Protein AF-A0A1I0D7U3-F1 (afdb_monomer_lite)

Foldseek 3Di:
DDAEEEEEDADDQDPLNVVVCVVVVYHYDYQVVDDVPDDDDDGQAYEDPHDPVRVVPHHYDDDDCVVVDDDPPPPPDDDDDCPLVNLVVQCVVVVHDDDPPDDSVVSVVVSVVVVVVVVVVVPD

pLDDT: mean 77.58, std 15.0, range [39.97, 93.31]

Organism: NCBI:txid1123402

Structure (mmCIF, N/CA/C/O backbone):
data_AF-A0A1I0D7U3-F1
#
_entry.id   AF-A0A1I0D7U3-F1
#
loop_
_atom_site.group_PDB
_atom_site.id
_atom_site.type_symbol
_atom_site.label_atom_id
_atom_site.label_alt_id
_atom_site.label_comp_id
_atom_site.label_asym_id
_atom_site.label_entity_id
_atom_site.label_seq_id
_atom_site.pdbx_PDB_ins_code
_atom_site.Cartn_x
_atom_site.Cartn_y
_atom_site.Cartn_z
_atom_site.occup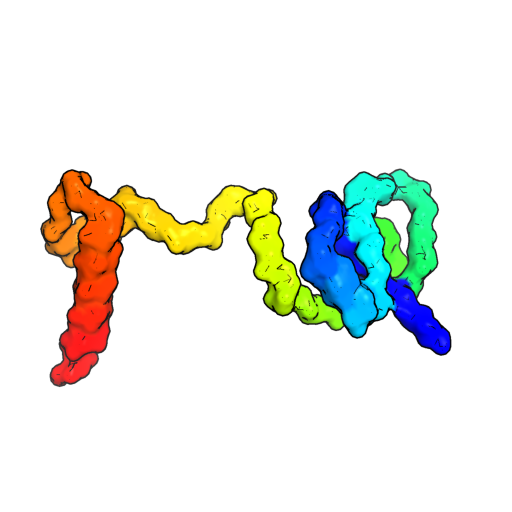ancy
_atom_site.B_iso_or_equiv
_atom_site.auth_seq_id
_atom_site.auth_comp_id
_atom_site.auth_asym_id
_atom_site.auth_atom_id
_atom_site.pdbx_PDB_model_num
ATOM 1 N N . MET A 1 1 ? 20.441 -15.599 -2.095 1.00 51.41 1 MET A N 1
ATOM 2 C CA . MET A 1 1 ? 19.980 -14.606 -3.088 1.00 51.41 1 MET A CA 1
ATOM 3 C C . MET A 1 1 ? 19.035 -13.670 -2.366 1.00 51.41 1 MET A C 1
ATOM 5 O O . MET A 1 1 ? 18.048 -14.154 -1.829 1.00 51.41 1 MET A O 1
ATOM 9 N N . ASN A 1 2 ? 19.367 -12.384 -2.258 1.00 65.88 2 ASN A N 1
ATOM 10 C CA . ASN A 1 2 ? 18.473 -11.424 -1.610 1.00 65.88 2 ASN A CA 1
ATOM 11 C C . ASN A 1 2 ? 17.348 -11.109 -2.595 1.00 65.88 2 ASN A C 1
ATOM 13 O O . ASN A 1 2 ? 17.617 -10.560 -3.664 1.00 65.88 2 ASN A O 1
ATOM 17 N N . LYS A 1 3 ? 16.120 -11.520 -2.268 1.00 81.38 3 LYS A N 1
ATOM 18 C CA . LYS A 1 3 ? 14.937 -11.150 -3.047 1.00 81.38 3 LYS A CA 1
ATOM 19 C C . LYS A 1 3 ? 14.767 -9.641 -2.960 1.00 81.38 3 LYS A C 1
ATOM 21 O O . LYS A 1 3 ? 14.834 -9.080 -1.868 1.00 81.38 3 LYS A O 1
ATOM 26 N N . LYS A 1 4 ? 14.610 -8.994 -4.110 1.00 89.62 4 LYS A N 1
ATOM 27 C CA . LYS A 1 4 ? 14.443 -7.546 -4.188 1.00 89.62 4 LYS A CA 1
ATOM 28 C C . LYS A 1 4 ? 12.998 -7.240 -4.541 1.00 89.62 4 LYS A C 1
ATOM 30 O O . LYS A 1 4 ? 12.614 -7.404 -5.696 1.00 89.62 4 LYS A O 1
ATOM 35 N N . THR A 1 5 ? 12.241 -6.764 -3.564 1.00 93.31 5 THR A N 1
ATOM 36 C CA . THR A 1 5 ? 10.869 -6.304 -3.782 1.00 93.31 5 THR A CA 1
ATOM 37 C C . THR A 1 5 ? 10.850 -4.784 -3.855 1.00 93.31 5 THR A C 1
ATOM 39 O O . THR A 1 5 ? 11.350 -4.109 -2.948 1.00 93.31 5 THR A O 1
ATOM 42 N N . LEU A 1 6 ? 10.315 -4.240 -4.948 1.00 93.19 6 LEU A N 1
ATOM 43 C CA . LEU A 1 6 ? 10.134 -2.798 -5.104 1.00 93.19 6 LEU A CA 1
ATOM 44 C C . LEU A 1 6 ? 8.759 -2.400 -4.583 1.00 93.19 6 LEU A C 1
ATOM 46 O O . LEU A 1 6 ? 7.747 -2.889 -5.076 1.00 93.19 6 LEU A O 1
ATOM 50 N N . TRP A 1 7 ? 8.735 -1.494 -3.615 1.00 93.06 7 TRP A N 1
ATOM 51 C CA . TRP A 1 7 ? 7.504 -0.922 -3.102 1.00 93.06 7 TRP A CA 1
ATOM 52 C C . TRP A 1 7 ? 7.314 0.471 -3.682 1.00 93.06 7 TRP A C 1
ATOM 54 O O . TRP A 1 7 ? 8.087 1.383 -3.395 1.00 93.06 7 TRP A O 1
ATOM 64 N N . PHE A 1 8 ? 6.302 0.617 -4.526 1.00 91.69 8 PHE A N 1
ATOM 65 C CA . PHE A 1 8 ? 5.983 1.880 -5.159 1.00 91.69 8 PHE A CA 1
ATOM 66 C C . PHE A 1 8 ? 4.997 2.674 -4.309 1.00 91.69 8 PHE A C 1
ATOM 68 O O . PHE A 1 8 ? 3.965 2.153 -3.881 1.00 91.69 8 PHE A O 1
ATOM 75 N N . ILE A 1 9 ? 5.332 3.938 -4.075 1.00 89.81 9 ILE A N 1
ATOM 76 C CA . ILE A 1 9 ? 4.482 4.916 -3.402 1.00 89.81 9 ILE A CA 1
ATOM 77 C C . ILE A 1 9 ? 4.356 6.159 -4.280 1.00 89.81 9 ILE A C 1
ATOM 79 O O . ILE A 1 9 ? 5.223 6.434 -5.111 1.00 89.81 9 ILE A O 1
ATOM 83 N N . THR A 1 10 ? 3.293 6.923 -4.072 1.00 85.12 10 THR A N 1
ATOM 84 C CA . THR A 1 10 ? 3.122 8.245 -4.671 1.00 85.12 10 THR A CA 1
ATOM 85 C C . THR A 1 10 ? 3.638 9.303 -3.702 1.00 85.12 10 THR A C 1
ATOM 87 O O . THR A 1 10 ? 3.064 9.480 -2.628 1.00 85.12 10 THR A O 1
ATOM 90 N N . GLY A 1 11 ? 4.702 10.020 -4.069 1.00 82.94 11 GLY A N 1
ATOM 91 C CA . GLY A 1 11 ? 5.228 11.121 -3.267 1.00 82.94 11 GLY A CA 1
ATOM 92 C C . GLY A 1 11 ? 6.347 10.724 -2.300 1.00 82.94 11 GLY A C 1
ATOM 93 O O . GLY A 1 11 ? 7.071 9.745 -2.486 1.00 82.94 11 GLY A O 1
ATOM 94 N N . VAL A 1 12 ? 6.556 11.556 -1.276 1.00 81.44 12 VAL A N 1
ATOM 95 C CA . VAL A 1 12 ? 7.710 11.432 -0.374 1.00 81.44 12 VAL A CA 1
ATOM 96 C C . VAL A 1 12 ? 7.471 10.336 0.661 1.00 81.44 12 VAL A C 1
ATOM 98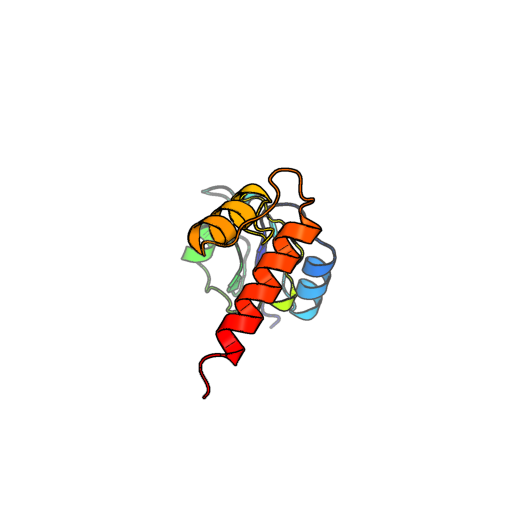 O O . VAL A 1 12 ? 6.488 10.368 1.394 1.00 81.44 12 VAL A O 1
ATOM 101 N N . ALA A 1 13 ? 8.422 9.406 0.774 1.00 86.19 13 ALA A N 1
ATOM 102 C CA . ALA A 1 13 ? 8.369 8.340 1.768 1.00 86.19 13 ALA A CA 1
ATOM 103 C C . ALA A 1 13 ? 8.373 8.891 3.202 1.00 86.19 13 ALA A C 1
ATOM 105 O O . ALA A 1 13 ? 9.292 9.616 3.598 1.00 86.19 13 ALA A O 1
ATOM 106 N N . THR A 1 14 ? 7.390 8.493 4.007 1.00 86.25 14 THR A N 1
ATOM 107 C CA . THR A 1 14 ? 7.341 8.850 5.428 1.00 86.25 14 THR A CA 1
ATOM 108 C C . THR A 1 14 ? 8.336 8.022 6.243 1.00 86.25 14 THR A C 1
ATOM 110 O O . THR A 1 14 ? 8.775 6.942 5.840 1.00 86.25 14 THR A O 1
ATOM 113 N N . ALA A 1 15 ? 8.695 8.502 7.438 1.00 88.19 15 ALA A N 1
ATOM 114 C CA . ALA A 1 15 ? 9.620 7.789 8.322 1.00 88.19 15 ALA A CA 1
ATOM 115 C C . ALA A 1 15 ? 9.132 6.370 8.679 1.00 88.19 15 ALA A C 1
ATOM 117 O O . ALA A 1 15 ? 9.947 5.453 8.785 1.00 88.19 15 ALA A O 1
ATOM 118 N N . LEU A 1 16 ? 7.814 6.183 8.811 1.00 86.81 16 LEU A N 1
ATOM 119 C CA . LEU A 1 16 ? 7.202 4.880 9.073 1.00 86.81 16 LEU A CA 1
ATOM 120 C C . LEU A 1 16 ? 7.324 3.950 7.867 1.00 86.81 16 LEU A C 1
ATOM 122 O O . LEU A 1 16 ? 7.740 2.806 8.030 1.00 86.81 16 LEU A O 1
ATOM 126 N N . GLN A 1 17 ? 7.054 4.450 6.657 1.00 88.44 17 GLN A N 1
ATOM 127 C CA . GLN A 1 17 ? 7.241 3.677 5.427 1.00 88.44 17 GLN A CA 1
ATOM 128 C C . GLN A 1 17 ? 8.703 3.247 5.273 1.00 88.44 17 GLN A C 1
ATOM 130 O O . GLN A 1 17 ? 8.978 2.080 5.005 1.00 88.44 17 GLN A O 1
ATOM 135 N N . ILE A 1 18 ? 9.655 4.153 5.516 1.00 89.56 18 ILE A N 1
ATOM 136 C CA . ILE A 1 18 ? 11.093 3.853 5.451 1.00 89.56 18 ILE A CA 1
ATOM 137 C C . ILE A 1 18 ? 11.480 2.761 6.456 1.00 89.56 18 ILE A C 1
ATOM 139 O O . ILE A 1 18 ? 12.220 1.838 6.112 1.00 89.56 18 ILE A O 1
ATOM 143 N N . ASP A 1 19 ? 11.002 2.855 7.695 1.00 90.50 19 ASP A N 1
ATOM 144 C CA . ASP A 1 19 ? 11.274 1.860 8.730 1.00 90.50 19 ASP A CA 1
ATOM 145 C C . ASP A 1 19 ? 10.646 0.496 8.392 1.00 90.50 19 ASP A C 1
ATOM 147 O O . ASP A 1 19 ? 11.331 -0.527 8.442 1.00 90.50 19 ASP A O 1
ATOM 151 N N . PHE A 1 20 ? 9.397 0.470 7.927 1.00 89.75 20 PHE A N 1
ATOM 152 C CA . PHE A 1 20 ? 8.737 -0.757 7.486 1.00 89.75 20 PHE A CA 1
ATOM 153 C C . PHE A 1 20 ? 9.429 -1.397 6.285 1.00 89.75 20 PHE A C 1
ATOM 155 O O . PHE A 1 20 ? 9.627 -2.613 6.264 1.00 89.75 20 PHE A O 1
ATOM 162 N N . ALA A 1 21 ? 9.845 -0.595 5.3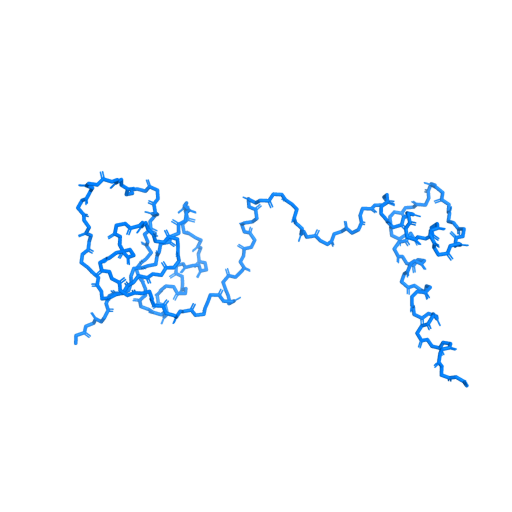04 1.00 90.69 21 ALA A N 1
ATOM 163 C CA . ALA A 1 21 ? 10.592 -1.081 4.157 1.00 90.69 21 ALA A CA 1
ATOM 164 C C . ALA A 1 21 ? 11.914 -1.717 4.592 1.00 90.69 21 ALA A C 1
ATOM 166 O O . ALA A 1 21 ? 12.256 -2.800 4.130 1.00 90.69 21 ALA A O 1
ATOM 167 N N . ARG A 1 22 ? 12.625 -1.118 5.556 1.00 89.69 22 ARG A N 1
ATOM 168 C CA . ARG A 1 22 ? 13.837 -1.728 6.126 1.00 89.69 22 ARG A CA 1
ATOM 169 C C . ARG A 1 22 ? 13.544 -3.049 6.835 1.00 89.69 22 ARG A C 1
ATOM 171 O O . ARG A 1 22 ? 14.293 -4.002 6.638 1.00 89.69 22 ARG A O 1
ATOM 178 N N . ARG A 1 23 ? 12.469 -3.124 7.627 1.00 89.75 23 ARG A N 1
ATOM 179 C CA . ARG A 1 23 ? 12.072 -4.346 8.355 1.00 89.75 23 ARG A CA 1
ATOM 180 C C . ARG A 1 23 ? 11.683 -5.489 7.420 1.00 89.75 23 ARG A C 1
ATOM 182 O O . ARG A 1 23 ? 12.024 -6.633 7.694 1.00 89.75 23 ARG A O 1
ATOM 189 N N . ASN A 1 24 ? 11.020 -5.167 6.312 1.00 87.88 24 ASN A N 1
ATOM 190 C CA . ASN A 1 24 ? 10.531 -6.133 5.327 1.00 87.88 24 ASN A CA 1
ATOM 191 C C . ASN A 1 24 ? 11.460 -6.289 4.108 1.00 87.88 24 ASN A C 1
ATOM 193 O O . ASN A 1 24 ? 11.085 -6.928 3.129 1.00 87.88 24 ASN A O 1
ATOM 197 N N . ALA A 1 25 ? 12.667 -5.710 4.151 1.00 89.25 25 ALA A N 1
ATOM 198 C CA . ALA A 1 25 ? 13.637 -5.714 3.051 1.00 89.25 25 ALA A CA 1
ATOM 199 C C . ALA A 1 25 ? 13.076 -5.207 1.698 1.00 89.25 25 ALA A C 1
ATOM 201 O O . ALA A 1 25 ? 13.455 -5.686 0.628 1.00 89.25 25 ALA A O 1
ATOM 202 N N . LEU A 1 26 ? 12.188 -4.213 1.745 1.00 91.12 26 LEU A N 1
ATOM 203 C CA . LEU A 1 26 ? 11.591 -3.555 0.584 1.00 91.12 26 LEU A CA 1
ATOM 204 C C . LEU A 1 26 ? 12.432 -2.356 0.144 1.00 91.12 26 LEU A C 1
ATOM 206 O O . LEU A 1 26 ? 13.061 -1.672 0.952 1.00 91.12 26 LEU A O 1
ATOM 210 N N . THR A 1 27 ? 12.408 -2.066 -1.154 1.00 92.19 27 THR A N 1
ATOM 211 C CA . THR A 1 27 ? 13.015 -0.858 -1.723 1.00 92.19 27 THR A CA 1
ATOM 212 C C . THR A 1 27 ? 11.917 0.107 -2.139 1.00 92.19 27 THR A C 1
ATOM 214 O O . THR A 1 27 ? 11.197 -0.176 -3.092 1.00 92.19 27 THR A O 1
ATOM 217 N N . ILE A 1 28 ? 11.801 1.242 -1.448 1.00 91.25 28 ILE A N 1
ATOM 218 C CA . ILE A 1 28 ? 10.798 2.260 -1.780 1.00 91.25 28 ILE A CA 1
ATOM 219 C C . ILE A 1 28 ? 11.197 2.983 -3.068 1.00 91.25 28 ILE A C 1
ATOM 221 O O . ILE A 1 28 ? 12.342 3.424 -3.211 1.00 91.25 28 ILE A O 1
ATOM 225 N N . ARG A 1 29 ? 10.249 3.118 -3.993 1.00 91.62 29 ARG A N 1
ATOM 226 C CA . ARG A 1 29 ? 10.370 3.902 -5.222 1.00 91.62 29 ARG A CA 1
ATOM 227 C C . ARG A 1 29 ? 9.162 4.805 -5.391 1.00 91.62 29 ARG A C 1
ATOM 229 O O . ARG A 1 29 ? 8.053 4.438 -5.024 1.00 91.62 29 ARG A O 1
ATOM 236 N N . ASP A 1 30 ? 9.397 5.973 -5.964 1.00 88.88 30 ASP A N 1
ATOM 237 C CA . ASP A 1 30 ? 8.316 6.864 -6.360 1.00 88.88 30 ASP A CA 1
ATOM 238 C C . ASP A 1 30 ? 7.746 6.393 -7.703 1.00 88.88 30 ASP A C 1
ATOM 240 O O . ASP A 1 30 ? 8.502 6.224 -8.661 1.00 88.88 30 ASP A O 1
ATOM 244 N N . SER A 1 31 ? 6.438 6.131 -7.771 1.00 86.62 31 SER A N 1
ATOM 245 C CA . SER A 1 31 ? 5.787 5.667 -9.004 1.00 86.62 31 SER A CA 1
ATOM 246 C C . SER A 1 31 ? 5.737 6.757 -10.075 1.00 86.62 31 SER A C 1
ATOM 248 O O . SER A 1 31 ? 5.843 6.455 -11.264 1.00 86.62 31 SER A O 1
ATOM 250 N N . THR A 1 32 ? 5.665 8.024 -9.660 1.00 84.94 32 THR A N 1
ATOM 251 C CA . THR A 1 32 ? 5.551 9.185 -10.556 1.00 84.94 32 THR A CA 1
ATOM 252 C C . THR A 1 32 ? 6.851 9.509 -11.296 1.00 84.94 32 THR A C 1
ATOM 254 O O . THR A 1 32 ? 6.829 10.158 -12.342 1.00 84.94 32 THR A O 1
ATOM 257 N N . ALA A 1 33 ? 7.982 9.002 -10.802 1.00 84.25 33 ALA A N 1
ATOM 258 C CA . ALA A 1 33 ? 9.291 9.122 -11.429 1.00 84.25 33 ALA A CA 1
ATOM 259 C C . ALA A 1 33 ? 9.461 8.235 -12.677 1.00 84.25 33 ALA A C 1
ATOM 261 O O . ALA A 1 33 ? 10.429 8.421 -13.415 1.00 84.25 33 ALA A O 1
ATOM 262 N N . TYR A 1 34 ? 8.551 7.286 -12.925 1.00 84.00 34 TYR A N 1
ATOM 263 C CA . TYR A 1 34 ? 8.629 6.358 -14.053 1.00 84.00 34 TYR A CA 1
ATOM 264 C C . TYR A 1 34 ? 7.611 6.714 -15.137 1.00 84.00 34 TYR A C 1
ATOM 266 O O . TYR A 1 34 ? 6.430 6.927 -14.867 1.00 84.00 34 TYR A O 1
ATOM 274 N N . GLN A 1 35 ? 8.068 6.732 -16.388 1.00 80.25 35 GLN A N 1
ATOM 275 C CA . GLN A 1 35 ? 7.239 6.996 -17.564 1.00 80.25 35 GLN A CA 1
ATOM 276 C C . GLN A 1 35 ? 7.181 5.775 -18.482 1.00 80.25 35 GLN A C 1
ATOM 278 O O . GLN A 1 35 ? 8.019 4.873 -18.408 1.00 80.25 35 GLN A O 1
ATOM 283 N N . ASP A 1 36 ? 6.179 5.744 -19.361 1.00 76.75 36 ASP A N 1
ATOM 284 C CA . ASP A 1 36 ? 6.076 4.703 -20.382 1.00 76.75 36 ASP A CA 1
ATOM 285 C C . ASP A 1 36 ? 7.315 4.738 -21.295 1.00 76.75 36 ASP A C 1
ATOM 287 O O . ASP A 1 36 ? 7.677 5.785 -21.833 1.00 76.75 36 ASP A O 1
ATOM 291 N N . GLY A 1 37 ? 8.002 3.600 -21.410 1.00 79.06 37 GLY A N 1
ATOM 292 C CA . GLY A 1 37 ? 9.271 3.479 -22.134 1.00 79.06 37 GLY A CA 1
ATOM 293 C C . GLY A 1 37 ? 10.542 3.689 -21.298 1.00 79.06 37 GLY A C 1
ATOM 294 O O . GLY A 1 37 ? 11.632 3.480 -21.831 1.00 79.06 37 GLY A O 1
ATOM 295 N N . ASP A 1 38 ? 10.434 4.042 -20.012 1.00 82.50 38 ASP A N 1
ATOM 296 C CA . ASP A 1 38 ? 11.596 4.147 -19.120 1.00 82.50 38 ASP A CA 1
ATOM 297 C C . ASP A 1 38 ? 12.235 2.776 -18.816 1.00 82.50 38 ASP A C 1
ATOM 299 O O . ASP A 1 38 ? 11.611 1.711 -18.922 1.00 82.50 38 ASP A O 1
ATOM 303 N N . LEU A 1 39 ? 13.516 2.792 -18.439 1.00 82.56 39 LEU A N 1
ATOM 304 C CA . LEU A 1 39 ? 14.248 1.582 -18.085 1.00 82.56 39 LEU A CA 1
ATOM 305 C C . LEU A 1 39 ? 13.744 1.013 -16.754 1.00 82.56 39 LEU A C 1
ATOM 307 O O . LEU A 1 39 ? 13.991 1.536 -15.671 1.00 82.56 39 LEU A O 1
ATOM 311 N N . ILE A 1 40 ? 13.097 -0.144 -16.847 1.00 85.81 40 ILE A N 1
ATOM 312 C CA . ILE A 1 40 ? 12.569 -0.866 -15.693 1.00 85.81 40 ILE A CA 1
ATOM 313 C C . ILE A 1 40 ? 13.722 -1.465 -14.875 1.00 85.81 40 ILE A C 1
ATOM 315 O O . ILE A 1 40 ? 14.537 -2.245 -15.377 1.00 85.81 40 ILE A O 1
ATOM 319 N N . GLU A 1 41 ? 13.764 -1.135 -13.587 1.00 87.25 41 GLU A N 1
ATOM 320 C CA . GLU A 1 41 ? 14.718 -1.693 -12.639 1.00 87.25 41 GLU A CA 1
ATOM 321 C C . GLU A 1 41 ? 14.459 -3.192 -12.423 1.00 87.25 41 GLU A C 1
ATOM 323 O O . GLU A 1 41 ? 13.317 -3.646 -12.343 1.00 87.25 41 GLU A O 1
ATOM 328 N N . LYS A 1 42 ? 15.533 -3.983 -12.307 1.00 88.50 42 LYS A N 1
ATOM 329 C CA . LYS A 1 42 ? 15.418 -5.415 -12.003 1.00 88.50 42 LYS A CA 1
ATOM 330 C C . LYS A 1 42 ? 14.911 -5.630 -10.577 1.00 88.50 42 LYS A C 1
ATOM 332 O O . LYS A 1 42 ? 15.537 -5.152 -9.623 1.00 88.50 42 LYS A O 1
ATOM 337 N N . ALA A 1 43 ? 13.828 -6.391 -10.464 1.00 90.50 43 ALA A N 1
ATOM 338 C CA . ALA A 1 43 ? 13.180 -6.792 -9.220 1.00 90.50 43 ALA A CA 1
ATOM 339 C C . ALA A 1 43 ? 12.785 -8.277 -9.269 1.00 90.50 43 ALA A C 1
ATOM 341 O O . ALA A 1 43 ? 12.771 -8.883 -10.337 1.00 90.50 43 ALA A O 1
ATOM 342 N N . ASP A 1 44 ? 12.508 -8.859 -8.105 1.00 91.31 44 ASP A N 1
ATOM 343 C CA . ASP A 1 44 ? 11.901 -10.192 -7.974 1.00 91.31 44 ASP A CA 1
ATOM 344 C C . ASP A 1 44 ? 10.369 -10.067 -7.952 1.00 91.31 44 ASP A C 1
ATOM 346 O O . ASP A 1 44 ? 9.667 -10.843 -8.591 1.00 91.31 44 ASP A O 1
ATOM 350 N N . ALA A 1 45 ? 9.872 -9.032 -7.270 1.00 92.38 45 ALA A N 1
ATOM 351 C CA . ALA A 1 45 ? 8.458 -8.706 -7.155 1.00 92.38 45 ALA A CA 1
ATOM 352 C C . ALA A 1 45 ? 8.257 -7.193 -6.969 1.00 92.38 45 ALA A C 1
ATOM 354 O O . ALA A 1 45 ? 9.198 -6.453 -6.651 1.00 92.38 45 ALA A O 1
ATOM 355 N N . VAL A 1 46 ? 7.021 -6.735 -7.142 1.00 93.25 46 VAL A N 1
ATOM 356 C CA . VAL A 1 46 ? 6.614 -5.340 -6.938 1.00 93.25 46 VAL A CA 1
ATOM 357 C C . VAL A 1 46 ? 5.383 -5.248 -6.047 1.00 93.25 46 VAL A C 1
ATOM 359 O O . VAL A 1 46 ? 4.618 -6.193 -5.959 1.00 93.25 46 VAL A O 1
ATOM 362 N N . CYS A 1 47 ? 5.174 -4.137 -5.356 1.00 91.69 47 CYS A N 1
ATOM 363 C CA . CYS A 1 47 ? 3.986 -3.929 -4.527 1.00 91.69 47 CYS A CA 1
ATOM 364 C C . CYS A 1 47 ? 3.648 -2.440 -4.404 1.00 91.69 47 CYS A C 1
ATOM 366 O O . CYS A 1 47 ? 4.451 -1.577 -4.771 1.00 91.69 47 CYS A O 1
ATOM 368 N N . GLY A 1 48 ? 2.463 -2.145 -3.867 1.00 88.38 48 GLY A N 1
ATOM 369 C CA . GLY A 1 48 ? 1.949 -0.781 -3.745 1.00 88.38 48 GLY A CA 1
ATOM 370 C C . GLY A 1 48 ? 1.462 -0.222 -5.082 1.00 88.38 48 GLY A C 1
ATOM 371 O O . GLY A 1 48 ? 0.872 -0.945 -5.884 1.00 88.38 48 GLY A O 1
ATOM 372 N N . ASP A 1 49 ? 1.730 1.059 -5.321 1.00 87.75 49 ASP A N 1
ATOM 373 C CA . ASP A 1 49 ? 1.275 1.805 -6.500 1.00 87.75 49 ASP A CA 1
ATOM 374 C C . ASP A 1 49 ? 2.212 1.589 -7.705 1.00 87.75 49 ASP A C 1
ATOM 376 O O . ASP A 1 49 ? 2.805 2.512 -8.262 1.00 87.75 49 ASP A O 1
ATOM 380 N N . ALA A 1 50 ? 2.458 0.323 -8.055 1.00 89.56 50 ALA A N 1
ATOM 381 C CA . ALA A 1 50 ? 3.434 -0.023 -9.083 1.00 89.56 50 ALA A CA 1
ATOM 382 C C . ALA A 1 50 ? 2.937 0.375 -10.488 1.00 89.56 50 ALA A C 1
ATOM 384 O O . ALA A 1 50 ? 1.806 0.043 -10.858 1.00 89.56 50 ALA A O 1
ATOM 385 N N . PRO A 1 51 ? 3.774 1.023 -11.323 1.00 88.62 51 PRO A N 1
ATOM 386 C CA . PRO A 1 51 ? 3.367 1.386 -12.671 1.00 88.62 51 PRO A CA 1
ATOM 387 C C . PRO A 1 51 ? 3.117 0.141 -13.527 1.00 88.62 51 PRO A C 1
ATOM 389 O O . PRO A 1 51 ? 3.763 -0.898 -13.363 1.00 88.62 51 PRO A O 1
ATOM 392 N N . LYS A 1 52 ? 2.208 0.260 -14.502 1.00 88.56 52 LYS A N 1
ATOM 393 C CA . LYS A 1 52 ? 1.750 -0.862 -15.343 1.00 88.56 52 LYS A CA 1
ATOM 394 C C . LYS A 1 52 ? 2.893 -1.651 -15.990 1.00 88.56 52 LYS A C 1
ATOM 396 O O . LYS A 1 52 ? 2.817 -2.869 -16.086 1.00 88.56 52 LYS A O 1
ATOM 401 N N . ALA A 1 53 ? 3.967 -0.969 -16.383 1.00 88.62 53 ALA A N 1
ATOM 402 C CA . ALA A 1 53 ? 5.149 -1.592 -16.971 1.00 88.62 53 ALA A CA 1
ATOM 403 C C . ALA A 1 53 ? 5.843 -2.601 -16.030 1.00 88.62 53 ALA A C 1
ATOM 405 O O . ALA A 1 53 ? 6.396 -3.593 -16.499 1.00 88.62 53 ALA A O 1
ATOM 406 N N . TYR A 1 54 ? 5.807 -2.363 -14.714 1.00 89.81 54 TYR A N 1
ATOM 407 C CA . TYR A 1 54 ? 6.319 -3.298 -13.712 1.00 89.81 54 TYR A CA 1
ATOM 408 C C . TYR A 1 54 ? 5.317 -4.416 -13.423 1.00 89.81 54 TYR A C 1
ATOM 410 O O . TYR A 1 54 ? 5.735 -5.564 -13.329 1.00 89.81 54 TYR A O 1
ATOM 418 N N . LEU A 1 55 ? 4.020 -4.100 -13.347 1.00 89.69 55 LEU A N 1
ATOM 419 C CA . LEU A 1 55 ? 2.951 -5.091 -13.147 1.00 89.69 55 LEU A CA 1
ATOM 420 C C . LEU A 1 55 ? 2.866 -6.121 -14.286 1.00 89.69 55 LEU A C 1
ATOM 422 O O . LEU A 1 55 ? 2.468 -7.256 -14.062 1.00 89.69 55 LEU A O 1
ATOM 426 N N . ASP A 1 56 ? 3.243 -5.735 -15.507 1.00 89.94 56 ASP A N 1
ATOM 427 C CA . ASP A 1 56 ? 3.283 -6.636 -16.667 1.00 89.94 56 ASP A CA 1
ATOM 428 C C . ASP A 1 56 ? 4.493 -7.590 -16.640 1.00 89.94 56 ASP A C 1
ATOM 430 O O . ASP A 1 56 ? 4.458 -8.667 -17.233 1.00 89.94 56 ASP A O 1
ATOM 434 N N . LYS A 1 57 ? 5.575 -7.210 -15.944 1.00 89.31 57 LYS A N 1
ATOM 435 C CA . LYS A 1 57 ? 6.849 -7.953 -15.944 1.00 89.31 57 LYS A CA 1
ATOM 436 C C . LYS A 1 57 ? 7.171 -8.690 -14.654 1.00 89.31 57 LYS A C 1
ATOM 438 O O . LYS A 1 57 ? 7.974 -9.622 -14.698 1.00 89.31 57 LYS A O 1
ATOM 443 N N . TYR A 1 58 ? 6.605 -8.268 -13.532 1.00 92.25 58 TYR A N 1
ATOM 444 C CA . TYR A 1 58 ? 6.909 -8.804 -12.212 1.00 92.25 58 TYR A CA 1
ATOM 445 C C . TYR A 1 58 ? 5.641 -9.176 -11.463 1.00 92.25 58 TYR A C 1
ATOM 447 O O . TYR A 1 58 ? 4.586 -8.575 -11.653 1.00 92.25 58 TYR A O 1
ATOM 455 N N . ASP A 1 59 ? 5.790 -10.148 -10.572 1.00 91.88 59 ASP A N 1
ATOM 456 C CA . ASP A 1 59 ? 4.715 -10.576 -9.692 1.00 91.88 59 ASP A CA 1
ATOM 457 C C . ASP A 1 59 ? 4.436 -9.525 -8.611 1.00 91.88 59 ASP A C 1
ATOM 459 O O . ASP A 1 59 ? 5.348 -8.814 -8.165 1.00 91.88 59 ASP A O 1
ATOM 463 N N . VAL A 1 60 ? 3.174 -9.424 -8.193 1.00 91.31 60 VAL A N 1
ATOM 464 C CA . VAL A 1 60 ? 2.775 -8.497 -7.135 1.00 91.31 60 VAL A CA 1
ATOM 465 C C . VAL A 1 60 ? 2.958 -9.178 -5.785 1.00 91.31 60 VAL A C 1
ATOM 467 O O . VAL A 1 60 ? 2.221 -10.099 -5.443 1.00 91.31 60 VAL A O 1
ATOM 470 N N . ALA A 1 61 ? 3.930 -8.713 -5.003 1.00 90.06 61 ALA A N 1
ATOM 471 C CA . ALA A 1 61 ? 4.157 -9.223 -3.662 1.00 90.06 61 ALA A CA 1
ATOM 472 C C . ALA A 1 61 ? 2.974 -8.871 -2.752 1.00 90.06 61 ALA A C 1
ATOM 474 O O . ALA A 1 61 ? 2.673 -7.695 -2.534 1.00 90.06 61 ALA A O 1
ATOM 475 N N . ASP A 1 62 ? 2.361 -9.906 -2.185 1.00 85.38 62 ASP A N 1
ATOM 476 C CA . ASP A 1 62 ? 1.370 -9.781 -1.123 1.00 85.38 62 ASP A CA 1
ATOM 477 C C . ASP A 1 62 ? 2.084 -9.377 0.174 1.00 85.38 62 ASP A C 1
ATOM 479 O O . ASP A 1 62 ? 2.801 -10.168 0.794 1.00 85.38 62 ASP A O 1
ATOM 483 N N . ILE A 1 63 ? 1.983 -8.095 0.519 1.00 84.56 63 ILE A N 1
ATOM 484 C CA . ILE A 1 63 ? 2.589 -7.510 1.714 1.00 84.56 63 ILE A CA 1
ATOM 485 C C . ILE A 1 63 ? 1.491 -6.794 2.480 1.00 84.56 63 ILE A C 1
ATOM 487 O O . ILE A 1 63 ? 0.783 -5.950 1.932 1.00 84.56 63 ILE A O 1
ATOM 491 N N . ASP A 1 64 ? 1.382 -7.114 3.764 1.00 83.25 64 ASP A N 1
ATOM 492 C CA . ASP A 1 64 ? 0.444 -6.452 4.655 1.00 83.25 64 ASP A CA 1
ATOM 493 C C . ASP A 1 64 ? 0.954 -5.058 5.038 1.00 83.25 64 ASP A C 1
ATOM 495 O O . ASP A 1 64 ? 1.907 -4.906 5.803 1.00 83.25 64 ASP A O 1
ATOM 499 N N . PHE A 1 65 ? 0.306 -4.029 4.494 1.00 78.44 65 PHE A N 1
ATOM 500 C CA . PHE A 1 65 ? 0.565 -2.627 4.823 1.00 78.44 65 PHE A CA 1
ATOM 501 C C . PHE A 1 65 ? -0.380 -2.087 5.908 1.00 78.44 65 PHE A C 1
ATOM 503 O O . PHE A 1 65 ? -0.335 -0.894 6.197 1.00 78.44 65 PHE A O 1
ATOM 510 N N . SER A 1 66 ? -1.214 -2.929 6.535 1.00 71.19 66 SER A N 1
ATOM 511 C CA . SER A 1 66 ? -2.199 -2.490 7.539 1.00 71.19 66 SER A CA 1
ATOM 512 C C . SER A 1 66 ? -1.567 -1.718 8.713 1.00 71.19 66 SER A C 1
ATOM 514 O O . SER A 1 66 ? -2.157 -0.793 9.258 1.00 71.19 66 SER A O 1
ATOM 516 N N . GLY A 1 67 ? -0.315 -2.030 9.068 1.00 63.78 67 GLY A N 1
ATOM 517 C CA . GLY A 1 67 ? 0.416 -1.365 10.154 1.00 63.78 67 GLY A CA 1
ATOM 518 C C . GLY A 1 67 ? 1.058 -0.019 9.792 1.00 63.78 67 GLY A C 1
ATOM 519 O O . GLY A 1 67 ? 1.732 0.573 10.634 1.00 63.78 67 GLY A O 1
ATOM 520 N N . LEU A 1 68 ? 0.910 0.438 8.546 1.00 66.00 68 LEU A N 1
ATOM 521 C CA . LEU A 1 68 ? 1.552 1.638 8.001 1.00 66.00 68 LEU A CA 1
ATOM 522 C C . LEU A 1 68 ? 0.608 2.820 7.788 1.00 66.00 68 LEU A 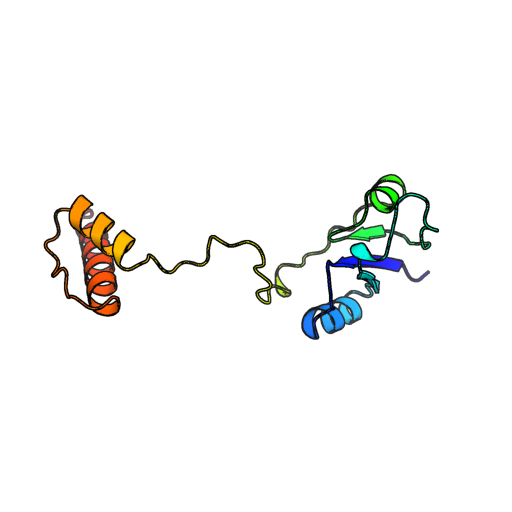C 1
ATOM 524 O O . LEU A 1 68 ? 1.055 3.850 7.281 1.00 66.00 68 LEU A O 1
ATOM 528 N N . GLU A 1 69 ? -0.662 2.694 8.177 1.00 50.97 69 GLU A N 1
ATOM 529 C CA . GLU A 1 69 ? -1.654 3.762 8.072 1.00 50.97 69 GLU A CA 1
ATOM 530 C C . GLU A 1 69 ? -1.260 4.965 8.944 1.00 50.97 69 GLU A C 1
ATOM 532 O O . GLU A 1 69 ? -1.619 5.102 10.111 1.00 50.97 69 GLU A O 1
ATOM 537 N N . SER A 1 70 ? -0.480 5.865 8.357 1.00 46.69 70 SER A N 1
ATOM 538 C CA . SER A 1 70 ? -0.450 7.272 8.716 1.00 46.69 70 SER A CA 1
ATOM 539 C C . SER A 1 70 ? -1.096 8.023 7.570 1.00 46.69 70 SER A C 1
ATOM 541 O O . SER A 1 70 ? -0.518 8.136 6.499 1.00 46.69 70 SER A O 1
ATOM 543 N N . SER A 1 71 ? -2.331 8.435 7.832 1.00 47.56 71 SER A N 1
ATOM 544 C CA . SER A 1 71 ? -3.134 9.478 7.198 1.00 47.56 71 SER A CA 1
ATOM 545 C C . SER A 1 71 ? -2.449 10.348 6.130 1.00 47.56 71 SER A C 1
ATOM 547 O O . SER A 1 71 ? -2.182 11.519 6.382 1.00 47.56 71 SER A O 1
ATOM 549 N N . ASP A 1 72 ? -2.275 9.826 4.919 1.00 41.34 72 ASP A N 1
ATOM 550 C CA . ASP A 1 72 ? -2.228 10.646 3.701 1.00 41.34 72 ASP A CA 1
ATOM 551 C C . ASP A 1 72 ? -3.511 10.373 2.905 1.00 41.34 72 ASP A C 1
ATOM 553 O O . ASP A 1 72 ? -3.557 9.678 1.891 1.00 41.34 72 ASP A O 1
ATOM 557 N N . ASP A 1 73 ? -4.597 10.891 3.479 1.00 39.97 73 ASP A N 1
ATOM 558 C CA . ASP A 1 73 ? -5.892 11.093 2.842 1.00 39.97 73 ASP A CA 1
ATOM 559 C C . ASP A 1 73 ? -5.778 12.345 1.952 1.00 39.97 73 ASP A C 1
ATOM 561 O O . ASP A 1 73 ? -6.183 13.436 2.338 1.00 39.97 73 ASP A O 1
ATOM 565 N N . ASP A 1 74 ? -5.196 12.206 0.755 1.00 43.50 74 ASP A N 1
ATOM 566 C CA . ASP A 1 74 ? -5.550 13.074 -0.382 1.00 43.50 74 ASP A CA 1
ATOM 567 C C . ASP A 1 74 ? -6.541 12.320 -1.280 1.00 43.50 74 ASP A C 1
ATOM 569 O O . ASP A 1 74 ? -6.320 12.013 -2.450 1.00 43.50 74 ASP A O 1
ATOM 573 N N . LYS A 1 75 ? -7.668 11.960 -0.667 1.00 41.47 75 LYS A N 1
ATOM 574 C CA . LYS A 1 75 ? -8.987 11.985 -1.293 1.00 41.47 75 LYS A CA 1
ATOM 575 C C . LYS A 1 75 ? -9.947 12.512 -0.235 1.00 41.47 75 LYS A C 1
ATOM 577 O O . LYS A 1 75 ? -10.079 11.870 0.795 1.00 41.47 75 LYS A O 1
ATOM 582 N N . PRO A 1 76 ? -10.650 13.632 -0.469 1.00 47.81 76 PRO A N 1
ATOM 583 C CA . PRO A 1 76 ? -11.670 14.065 0.467 1.00 47.81 76 PRO A CA 1
ATOM 584 C C . PRO A 1 76 ? -12.755 12.982 0.527 1.00 47.81 76 PRO A C 1
ATOM 586 O O . PRO A 1 76 ? -13.042 12.339 -0.482 1.00 47.81 76 PRO A O 1
ATOM 589 N N . ASP A 1 77 ? -13.365 12.828 1.700 1.00 48.88 77 ASP A N 1
ATOM 590 C CA . ASP A 1 77 ? -14.488 11.931 2.004 1.00 48.88 77 ASP A CA 1
ATOM 591 C C . ASP A 1 77 ? -14.126 10.505 2.453 1.00 48.88 77 ASP A C 1
ATOM 593 O O . ASP A 1 77 ? -14.445 9.520 1.788 1.00 48.88 77 ASP A O 1
ATOM 597 N N . LYS A 1 78 ? -13.668 10.365 3.703 1.00 48.94 78 LYS A N 1
ATOM 598 C CA . LYS A 1 78 ? -14.506 9.840 4.810 1.00 48.94 78 LYS A CA 1
ATOM 599 C C . LYS A 1 78 ? -13.648 9.508 6.033 1.00 48.94 78 LYS A C 1
ATOM 601 O O . LYS A 1 78 ? -13.369 8.349 6.318 1.00 48.94 78 LYS A O 1
ATOM 606 N N . GLN A 1 79 ? -13.390 10.515 6.860 1.00 46.38 79 GLN A N 1
ATOM 607 C CA . GLN A 1 79 ? -13.176 10.291 8.287 1.00 46.38 79 GLN A CA 1
ATOM 608 C C . GLN A 1 79 ? -14.306 10.971 9.065 1.00 46.38 79 GLN A C 1
ATOM 610 O O . GLN A 1 79 ? -14.324 12.176 9.281 1.00 46.38 79 GLN A O 1
ATOM 615 N N . THR A 1 80 ? -15.321 10.161 9.373 1.00 51.12 80 THR A N 1
ATOM 616 C CA . THR A 1 80 ? -16.097 10.114 10.628 1.00 51.12 80 THR A CA 1
ATOM 617 C C . THR A 1 80 ? -16.005 11.303 11.588 1.00 51.12 80 THR A C 1
ATOM 619 O O . THR A 1 80 ? -15.693 11.170 12.765 1.00 51.12 80 THR A O 1
ATOM 622 N N . GLU A 1 81 ? -16.453 12.455 11.128 1.00 49.47 81 GLU A N 1
ATOM 623 C CA . GLU A 1 81 ? -17.171 13.397 11.962 1.00 49.47 81 GLU A CA 1
ATOM 624 C C . GLU A 1 81 ? -18.526 13.579 11.292 1.00 49.47 81 GLU A C 1
ATOM 626 O O . GLU A 1 81 ? -18.631 14.316 10.312 1.00 49.47 81 GLU A O 1
ATOM 631 N N . LEU A 1 82 ? -19.573 12.901 11.791 1.00 57.19 82 LEU A N 1
ATOM 632 C CA . LEU A 1 82 ? -20.946 13.283 11.454 1.00 57.19 82 LEU A CA 1
ATOM 633 C C . LEU A 1 82 ? -21.008 14.799 11.659 1.00 57.19 82 LEU A C 1
ATOM 635 O O . LEU A 1 82 ? -20.833 15.308 12.772 1.00 57.19 82 LEU A O 1
ATOM 639 N N . THR A 1 83 ? -21.118 15.546 10.564 1.00 65.62 83 THR A N 1
ATOM 640 C CA . THR A 1 83 ? -21.131 17.003 10.662 1.00 65.62 83 THR A CA 1
ATOM 641 C C . THR A 1 83 ? -22.340 17.388 11.499 1.00 65.62 83 THR A C 1
ATOM 643 O O . THR A 1 83 ? -23.342 16.672 11.527 1.00 65.62 83 THR A O 1
ATOM 646 N N . SER A 1 84 ? -22.288 18.525 12.189 1.00 66.50 84 SER A N 1
ATOM 647 C CA . SER A 1 84 ? -23.422 18.992 12.996 1.00 66.50 84 SER A CA 1
ATOM 648 C C . SER A 1 84 ? -24.732 19.001 12.194 1.00 66.50 84 SER A C 1
ATOM 650 O O . SER A 1 84 ? -25.790 18.755 12.755 1.00 66.50 84 SER A O 1
ATOM 652 N N . LYS A 1 85 ? -24.668 19.180 10.869 1.00 73.81 85 LYS A N 1
ATOM 653 C CA . LYS A 1 85 ? -25.804 19.028 9.952 1.00 73.81 85 LYS A CA 1
ATOM 654 C C . LYS A 1 85 ? -26.336 17.588 9.852 1.00 73.81 85 LYS A C 1
ATOM 656 O O . LYS A 1 85 ? -27.547 17.405 9.875 1.00 73.81 85 LYS A O 1
ATOM 661 N N . GLN A 1 86 ? -25.464 16.585 9.759 1.00 79.69 86 GLN A N 1
ATOM 662 C CA . GLN A 1 86 ? -25.856 15.171 9.705 1.00 79.69 86 GLN A CA 1
ATOM 663 C C . GLN A 1 86 ? -26.390 14.668 11.050 1.00 79.69 86 GLN A C 1
ATOM 665 O O . GLN A 1 86 ? -27.403 13.980 11.070 1.00 79.69 86 GLN A O 1
ATOM 670 N N . ILE A 1 87 ? -25.780 15.073 12.170 1.00 80.12 87 ILE A N 1
ATOM 671 C CA . ILE A 1 87 ? -26.277 14.720 13.510 1.00 80.12 87 ILE A CA 1
ATOM 672 C C . ILE A 1 87 ? -27.700 15.265 13.705 1.00 80.12 87 ILE A C 1
ATOM 674 O O . ILE A 1 87 ? -28.590 14.541 14.132 1.00 80.12 87 ILE A O 1
ATOM 678 N N . LYS A 1 88 ? -27.940 16.523 13.313 1.00 80.19 88 LYS A N 1
ATOM 679 C CA . LYS A 1 88 ? -29.276 17.138 13.335 1.00 80.19 88 LYS A CA 1
ATOM 680 C C . LYS A 1 88 ? -30.276 16.403 12.441 1.00 80.19 88 LYS A C 1
ATOM 682 O O . LYS A 1 88 ? -31.415 16.214 12.841 1.00 80.19 88 LYS A O 1
ATOM 687 N N . ALA A 1 89 ? -29.862 15.987 11.244 1.00 83.19 89 ALA A N 1
ATOM 688 C CA . ALA A 1 89 ? -30.729 15.236 10.339 1.00 83.19 89 ALA A CA 1
ATOM 689 C C . ALA A 1 89 ? -31.135 13.879 10.932 1.00 83.19 89 ALA A C 1
ATOM 691 O O . ALA A 1 89 ? -32.309 13.538 10.889 1.00 83.19 89 ALA A O 1
ATOM 692 N N . LEU A 1 90 ? -30.196 13.155 11.547 1.00 82.25 90 LEU A N 1
ATOM 693 C CA . LEU A 1 90 ? -30.467 11.874 12.203 1.00 82.25 90 LEU A CA 1
ATOM 694 C C . LEU A 1 90 ? -31.360 12.033 13.439 1.00 82.25 90 LEU A C 1
ATOM 696 O O . LEU A 1 90 ? -32.288 11.255 13.625 1.00 82.25 90 LEU A O 1
ATOM 700 N N . LEU A 1 91 ? -31.121 13.062 14.259 1.00 82.69 91 LEU A N 1
ATOM 701 C CA . LEU A 1 91 ? -31.991 13.372 15.394 1.00 82.69 91 LEU A CA 1
ATOM 702 C C . LEU A 1 91 ? -33.414 13.719 14.923 1.00 82.69 91 LEU A C 1
ATOM 704 O O . LEU A 1 91 ? -34.378 13.200 15.476 1.00 82.69 91 LEU A O 1
ATOM 708 N N . ALA A 1 92 ? -33.551 14.521 13.860 1.00 83.69 92 ALA A N 1
ATOM 709 C CA . ALA A 1 92 ? -34.847 14.862 13.269 1.00 83.69 92 ALA A CA 1
ATOM 710 C C . ALA A 1 92 ? -35.555 13.640 12.665 1.00 83.69 92 ALA A C 1
ATOM 712 O O . ALA A 1 92 ? -36.757 13.479 12.849 1.00 83.69 92 ALA A O 1
ATOM 713 N N . GLU A 1 93 ? -34.820 12.776 11.962 1.00 82.62 93 GLU A N 1
ATOM 714 C CA . GLU A 1 93 ? -35.340 11.533 11.378 1.00 82.62 93 GLU A CA 1
ATOM 715 C C . GLU A 1 93 ? -35.862 10.581 12.458 1.00 82.62 93 GLU A C 1
ATOM 717 O O . GLU A 1 93 ? -36.898 9.943 12.288 1.00 82.62 93 GLU A O 1
ATOM 722 N N . LYS A 1 94 ? -35.187 10.548 13.608 1.00 78.00 94 LYS A N 1
ATOM 723 C CA . LYS A 1 94 ? -35.605 9.800 14.795 1.00 78.00 94 LYS A CA 1
ATOM 724 C C . LYS A 1 94 ? -36.721 10.486 15.595 1.00 78.00 94 LYS A C 1
ATOM 726 O O . LYS A 1 94 ? -37.164 9.934 16.596 1.00 78.00 94 LYS A O 1
ATOM 731 N N . GLY A 1 95 ? -37.181 11.666 15.172 1.00 77.88 95 GLY A N 1
ATOM 732 C CA . GLY A 1 95 ? -38.215 12.436 15.868 1.00 77.88 95 GLY A CA 1
ATOM 733 C C . GLY A 1 95 ? -37.756 13.033 17.203 1.00 77.88 95 GLY A C 1
ATOM 734 O O . GLY A 1 95 ? -38.589 13.365 18.040 1.00 77.88 95 GLY A O 1
ATOM 735 N N . ILE A 1 96 ? -36.445 13.156 17.417 1.00 81.25 96 ILE A N 1
ATOM 736 C CA . ILE A 1 96 ? -35.851 13.708 18.635 1.00 81.25 96 ILE A CA 1
ATOM 737 C C . ILE A 1 96 ? -35.748 15.222 18.468 1.00 81.25 96 ILE A C 1
ATOM 739 O O . ILE A 1 96 ? -35.078 15.717 17.558 1.00 81.25 96 ILE A O 1
ATOM 743 N N . GLU A 1 97 ? -36.385 15.976 19.359 1.00 80.94 97 GLU A N 1
ATOM 744 C CA . GLU A 1 97 ? -36.251 17.429 19.384 1.00 80.94 97 GLU A CA 1
ATOM 745 C C . GLU A 1 97 ? -34.855 17.826 19.879 1.00 80.94 97 GLU A C 1
ATOM 747 O O . GLU A 1 97 ? -34.439 17.493 20.988 1.00 80.94 97 GLU A O 1
ATOM 752 N N . PHE A 1 98 ? -34.121 18.570 19.056 1.00 82.94 98 PHE A N 1
ATOM 753 C CA . PHE A 1 98 ? -32.816 19.122 19.410 1.00 82.94 98 PHE A CA 1
ATOM 754 C C . PHE A 1 98 ? -32.796 20.630 19.182 1.00 82.94 98 PHE A C 1
ATOM 756 O O . PHE A 1 98 ? -33.444 21.165 18.281 1.00 82.94 98 PHE A O 1
ATOM 763 N N . ASN A 1 99 ? -31.993 21.343 19.970 1.00 80.19 99 ASN A N 1
ATOM 764 C CA . ASN A 1 99 ? -31.835 22.778 19.781 1.00 80.19 99 ASN A CA 1
ATOM 765 C C . ASN A 1 99 ? -30.953 23.056 18.548 1.00 80.19 99 ASN A C 1
ATOM 767 O O . ASN A 1 99 ? -29.818 22.589 18.455 1.00 80.19 99 ASN A O 1
ATOM 771 N N . ALA A 1 100 ? -31.441 23.854 17.595 1.00 74.31 100 ALA A N 1
ATOM 772 C CA . ALA A 1 100 ? -30.681 24.214 16.396 1.00 74.31 100 ALA A CA 1
ATOM 773 C C . ALA A 1 100 ? -29.392 25.009 16.703 1.00 74.31 100 ALA A C 1
ATOM 775 O O . ALA A 1 100 ? -28.455 24.969 15.902 1.00 74.31 100 ALA A O 1
ATOM 776 N N . ASN A 1 101 ? -29.324 25.672 17.860 1.00 78.00 101 ASN A N 1
ATOM 777 C CA . ASN A 1 101 ? -28.137 26.356 18.379 1.00 78.00 101 ASN A CA 1
ATOM 778 C C . ASN A 1 101 ? -27.284 25.468 19.303 1.00 78.00 101 ASN A C 1
ATOM 780 O O . ASN A 1 101 ? -26.284 25.944 19.834 1.00 78.00 101 ASN A O 1
ATOM 784 N N . ALA A 1 102 ? -27.648 24.195 19.509 1.00 78.31 102 ALA A N 1
ATOM 785 C CA . ALA A 1 102 ? -26.825 23.276 20.284 1.00 78.31 102 ALA A CA 1
ATOM 786 C C . ALA A 1 102 ? -25.460 23.079 19.615 1.00 78.31 102 ALA A C 1
ATOM 788 O O . ALA A 1 102 ? -25.349 22.909 18.394 1.00 78.31 102 ALA A O 1
ATOM 789 N N . SER A 1 103 ? -24.420 23.081 20.443 1.00 77.12 103 SER A N 1
ATOM 790 C CA . SER A 1 103 ? -23.061 22.767 20.020 1.00 77.12 103 SER A CA 1
ATOM 791 C C . SER A 1 103 ? -22.978 21.335 19.503 1.00 77.12 103 SER A C 1
ATOM 793 O O . SER A 1 103 ? -23.724 20.455 19.928 1.00 77.12 103 SER A O 1
ATOM 795 N N . LYS A 1 104 ? -22.021 21.082 18.605 1.00 75.19 104 LYS A N 1
ATOM 796 C CA . LYS A 1 104 ? -21.792 19.754 18.020 1.00 75.19 104 LYS A CA 1
ATOM 797 C C . LYS A 1 104 ? -21.724 18.651 19.082 1.00 75.19 104 LYS A C 1
ATOM 799 O O . LYS A 1 104 ? -22.364 17.628 18.891 1.00 75.19 104 LYS A O 1
ATOM 804 N N . ALA A 1 105 ? -21.033 18.913 20.195 1.00 78.75 105 ALA A N 1
ATOM 805 C CA . ALA A 1 105 ? -20.882 17.988 21.318 1.00 78.75 105 ALA A CA 1
ATOM 806 C C . ALA A 1 105 ? -22.225 17.547 21.928 1.00 78.75 105 ALA A C 1
ATOM 808 O O . ALA A 1 105 ? -22.434 16.357 22.151 1.00 78.75 105 ALA A O 1
ATOM 809 N N . GLU A 1 106 ? -23.149 18.488 22.130 1.00 79.62 106 GLU A N 1
ATOM 810 C CA . GLU A 1 106 ? -24.480 18.223 22.691 1.00 79.62 106 GLU A CA 1
ATOM 811 C C . GLU A 1 106 ? -25.319 17.372 21.734 1.00 79.62 106 GLU A C 1
ATOM 813 O O . GLU A 1 106 ? -25.942 16.395 22.138 1.00 79.62 106 GLU A O 1
ATOM 818 N N . LEU A 1 107 ? -25.275 17.700 20.440 1.00 81.19 107 LEU A N 1
ATOM 819 C CA . LEU A 1 107 ? -26.002 16.965 19.405 1.00 81.19 107 LEU A CA 1
ATOM 820 C C . LEU A 1 107 ? -25.502 15.521 19.293 1.00 81.19 107 LEU A C 1
ATOM 822 O O . LEU A 1 107 ? -26.306 14.596 19.213 1.00 81.19 107 LEU A O 1
ATOM 826 N N . SER A 1 108 ? -24.181 15.311 19.299 1.00 80.38 108 SER A N 1
ATOM 827 C CA . SER A 1 108 ? -23.604 13.962 19.272 1.00 80.38 108 SER A CA 1
ATOM 828 C C . SER A 1 108 ? -23.972 13.16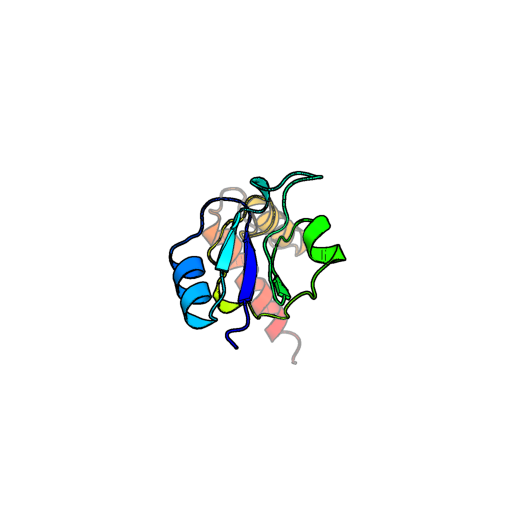1 20.516 1.00 80.38 108 SER A C 1
ATOM 830 O O . SER A 1 108 ? -24.270 11.978 20.401 1.00 80.38 108 SER A O 1
ATOM 832 N N . LYS A 1 109 ? -24.017 13.808 21.685 1.00 83.00 109 LYS A N 1
ATOM 833 C CA . LYS A 1 109 ? -24.370 13.149 22.941 1.00 83.00 109 LYS A CA 1
ATOM 834 C C . LYS A 1 109 ? -25.836 12.709 22.964 1.00 83.00 109 LYS A C 1
ATOM 836 O O . LYS A 1 109 ? -26.108 11.575 23.328 1.00 83.00 109 LYS A O 1
ATOM 841 N N . LEU A 1 110 ? -26.758 13.555 22.495 1.00 82.06 110 LEU A N 1
ATOM 842 C CA . LEU A 1 110 ? -28.182 13.217 22.327 1.00 82.06 110 LEU A CA 1
ATOM 843 C C . LEU A 1 110 ? -28.393 12.035 21.373 1.00 82.06 110 LEU A C 1
ATOM 845 O O . LEU A 1 110 ? -29.202 11.143 21.631 1.00 82.06 110 LEU A O 1
ATOM 849 N N . LEU A 1 111 ? -27.652 12.025 20.265 1.00 81.25 111 LEU A N 1
ATOM 850 C CA . LEU A 1 111 ? -27.742 10.974 19.257 1.00 81.25 111 LEU A CA 1
ATOM 851 C C . LEU A 1 111 ? -27.170 9.644 19.767 1.00 81.25 111 LEU A C 1
ATOM 853 O O . LEU A 1 111 ? -27.702 8.583 19.446 1.00 81.25 111 LEU A O 1
ATOM 857 N N . GLU A 1 112 ? -26.103 9.687 20.560 1.00 81.81 112 GLU A N 1
ATOM 858 C CA . GLU A 1 112 ? -25.529 8.501 21.196 1.00 81.81 112 GLU A CA 1
ATOM 859 C C . GLU A 1 112 ? -26.414 7.974 22.331 1.00 81.81 112 GLU A C 1
ATOM 861 O O . GLU A 1 112 ? -26.698 6.780 22.369 1.00 81.81 112 GLU A O 1
ATOM 866 N N . GLU A 1 113 ? -26.922 8.854 23.19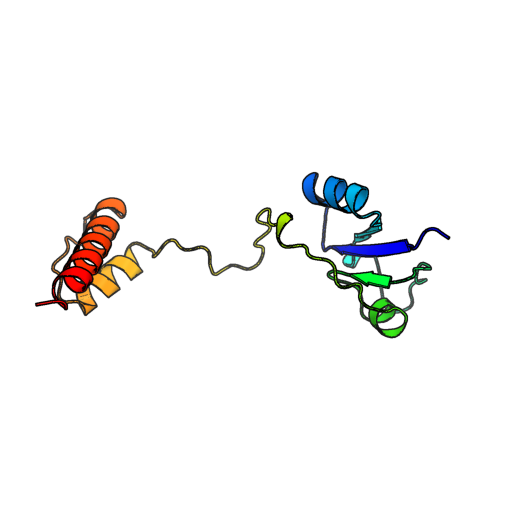8 1.00 80.00 113 GLU A N 1
ATOM 867 C CA . GLU A 1 113 ? -27.847 8.498 24.277 1.00 80.00 113 GLU A CA 1
ATOM 868 C C . GLU A 1 113 ? -29.109 7.835 23.716 1.00 80.00 113 GLU A C 1
ATOM 870 O O . GLU A 1 113 ? -29.485 6.751 24.156 1.00 80.00 113 GLU A O 1
ATOM 875 N N . THR A 1 114 ? -29.700 8.395 22.658 1.00 77.88 114 THR A N 1
ATOM 876 C CA . THR A 1 114 ? -30.895 7.800 22.042 1.00 77.88 114 THR A CA 1
ATOM 877 C C . THR A 1 114 ? -30.606 6.442 21.398 1.00 77.88 114 THR A C 1
ATOM 879 O O . THR A 1 114 ? -31.387 5.504 21.549 1.00 77.88 114 THR A O 1
ATOM 882 N N . GLN A 1 115 ? -29.453 6.283 20.739 1.00 75.44 115 GLN A N 1
ATOM 883 C CA . GLN A 1 115 ? -29.038 4.985 20.197 1.00 75.44 115 GLN A CA 1
ATOM 884 C C . GLN A 1 115 ? -28.769 3.935 21.282 1.00 75.44 115 GLN A C 1
ATOM 886 O O . GLN A 1 115 ? -28.980 2.744 21.046 1.00 75.44 115 GLN A O 1
ATOM 891 N N . GLN A 1 116 ? -28.288 4.347 22.457 1.00 70.25 116 GLN A N 1
ATOM 892 C CA . GLN A 1 116 ? -28.105 3.442 23.591 1.00 70.25 116 GLN A CA 1
ATOM 893 C C . GLN A 1 116 ? -29.445 3.049 24.219 1.00 70.25 116 GLN A C 1
ATOM 895 O O . GLN A 1 116 ? -29.636 1.874 24.534 1.00 70.25 116 GLN A O 1
ATOM 900 N N . VAL A 1 117 ? -30.392 3.986 24.322 1.00 66.44 117 VAL A N 1
ATOM 901 C CA . VAL A 1 117 ? -31.747 3.728 24.833 1.00 66.44 117 VAL A CA 1
ATOM 902 C C . VAL A 1 117 ? -32.522 2.775 23.911 1.00 66.44 117 VAL A C 1
ATOM 904 O O . VAL A 1 117 ? -33.101 1.805 24.398 1.00 66.44 117 VAL A O 1
ATOM 907 N N . GLU A 1 118 ? -32.463 2.951 22.582 1.00 60.19 118 GLU A N 1
ATOM 908 C CA . GLU A 1 118 ? -33.088 2.013 21.626 1.00 60.19 118 GLU A CA 1
ATOM 909 C C . GLU A 1 118 ? -32.498 0.591 21.719 1.00 60.19 118 GLU A C 1
ATOM 911 O O . GLU A 1 118 ? -33.218 -0.392 21.547 1.00 60.19 118 GLU A O 1
ATOM 916 N N . LYS A 1 119 ? -31.202 0.450 22.032 1.00 56.75 119 LYS A N 1
ATOM 917 C CA . LYS A 1 119 ? -30.560 -0.868 22.191 1.00 56.75 119 LYS A CA 1
ATOM 918 C C . LYS A 1 119 ? -30.924 -1.580 23.494 1.00 56.75 119 LYS A C 1
ATOM 920 O O . LYS A 1 119 ? -30.817 -2.801 23.542 1.00 56.75 119 LYS A O 1
ATOM 925 N N . GLN A 1 120 ? -31.334 -0.852 24.530 1.00 50.31 120 GLN A N 1
ATOM 926 C CA . GLN A 1 120 ? -31.706 -1.433 25.826 1.00 50.31 120 GLN A CA 1
ATOM 927 C C . GLN A 1 120 ? -33.214 -1.694 25.965 1.00 50.31 120 GLN A C 1
ATOM 929 O O . GLN A 1 120 ? -33.600 -2.515 26.787 1.00 50.31 120 GLN A O 1
ATOM 934 N N . GLY A 1 121 ? -34.059 -1.069 25.138 1.00 47.88 121 GLY A N 1
ATOM 935 C CA . GLY A 1 121 ? -35.515 -1.279 25.148 1.00 47.88 121 GLY A CA 1
ATOM 936 C C . GLY A 1 121 ? -36.032 -2.454 24.305 1.00 47.88 121 GLY A C 1
ATOM 937 O O . GLY A 1 121 ? -37.223 -2.740 24.339 1.00 47.88 121 GLY A O 1
ATOM 938 N N . ALA A 1 122 ? -35.178 -3.141 23.537 1.00 51.53 122 ALA A N 1
ATOM 939 C CA . ALA A 1 122 ? -35.566 -4.279 22.688 1.00 51.53 122 ALA A CA 1
ATOM 940 C C . ALA A 1 122 ? -35.326 -5.649 23.354 1.00 51.53 122 ALA A C 1
ATOM 942 O O . ALA A 1 122 ? -35.172 -6.669 22.682 1.00 51.53 122 ALA A O 1
ATOM 943 N N . SER A 1 123 ? -35.222 -5.677 24.680 1.00 50.12 123 SER A N 1
ATOM 944 C CA . SER A 1 123 ? -35.066 -6.896 25.475 1.00 50.12 123 SER A CA 1
ATOM 945 C C . SER A 1 123 ? -35.935 -6.798 26.722 1.00 50.12 123 SER A C 1
ATOM 947 O O . SER A 1 123 ? -35.423 -6.783 27.837 1.00 50.12 123 SER A O 1
ATOM 949 N N . GLU A 1 124 ? -37.246 -6.704 26.519 1.00 42.22 124 GLU A N 1
ATOM 950 C CA . GLU A 1 124 ? -38.240 -6.990 27.555 1.00 42.22 124 GLU A CA 1
ATOM 951 C C . GLU A 1 124 ? -39.282 -7.969 27.009 1.00 42.22 124 GLU A C 1
ATOM 953 O O . GLU A 1 124 ? -39.667 -7.818 25.823 1.00 42.22 124 GLU A O 1
#

InterPro domains:
  IPR025856 HeH/LEM domain [PF12949] (82-113)
  IPR036269 Rho termination factor, N-terminal domain superfamily [SSF68912] (85-117)
  IPR036361 SAP domain superfamily [G3DSA:1.10.720.30] (81-120)

Sequence (124 aa):
MNKKTLWFITGVATALQIDFARRNALTIRDSTAYQDGDLIEKADAVCGDAPKAYLDKYDVADIDFSGLESSDDDKPDKQTELTSKQIKALLAEKGIEFNANASKAELSKLLEETQQVEKQGASE

Secondary structure (DSSP, 8-state):
----EEEEESSSPPHHHHHHHHHTTEEEEESTT--TT--PPP-SEEEES--HHHHTTSEE-----GGG------S-S-S----HHHHHHHHHHTT----TT--HHHHHHHHHHHHHHHHHTT--

Radius of gyration: 23.86 Å; chains: 1; bounding box: 58×41×50 Å